Protein AF-A0A938U879-F1 (afdb_monomer_lite)

Radius of gyration: 23.47 Å; chains: 1; bounding box: 43×60×51 Å

pLDDT: mean 79.18, std 19.22, range [40.5, 98.25]

Foldseek 3Di:
DDDDDDDPDPPPDPPPPPPDDPVRVVVVLCVVLVVLVVQLVVLVVVLVVQCPPQDDDDPDRDPVVVQPGPVDDVVSVVSVVSSVVSVVVSVCSVVVND

Secondary structure (DSSP, 8-state):
---------TTSPP-------HHHHHHHHHHHHHHHHHHHHHHHHHHHHHHTTTS-STT---GGGGG--TTHHHHHHHHHHHHHHHHHHHHHHHTT--

Structure (mmCIF, N/CA/C/O backbone):
data_AF-A0A938U879-F1
#
_entry.id   AF-A0A938U879-F1
#
loop_
_atom_site.group_PDB
_atom_site.id
_atom_site.type_symbol
_atom_site.label_atom_id
_atom_site.label_alt_id
_atom_site.label_comp_id
_atom_site.label_asym_id
_atom_site.label_entity_id
_atom_site.label_seq_id
_atom_site.pdbx_PDB_ins_code
_atom_site.Cartn_x
_atom_site.Cartn_y
_atom_site.Cartn_z
_atom_site.occupancy
_atom_site.B_iso_or_equiv
_atom_site.auth_seq_id
_atom_site.auth_comp_id
_atom_site.auth_asym_id
_atom_site.auth_atom_id
_atom_site.pdbx_PDB_model_num
ATOM 1 N N . MET A 1 1 ? -24.737 41.371 1.617 1.00 40.91 1 MET A N 1
ATOM 2 C CA . MET A 1 1 ? -24.610 39.938 1.959 1.00 40.91 1 MET A CA 1
ATOM 3 C C . MET A 1 1 ? -23.626 39.864 3.110 1.00 40.91 1 MET A C 1
ATOM 5 O O . MET A 1 1 ? -22.477 40.216 2.906 1.00 40.91 1 MET A O 1
ATOM 9 N N . SER A 1 2 ? -24.096 39.597 4.330 1.00 40.50 2 SER A N 1
ATOM 10 C CA . SER A 1 2 ? -23.272 39.691 5.542 1.00 40.50 2 SER A CA 1
ATOM 11 C C . SER A 1 2 ? -23.057 38.284 6.089 1.00 40.50 2 SER A C 1
ATOM 13 O O . SER A 1 2 ? -23.963 37.717 6.698 1.00 40.50 2 SER A O 1
ATOM 15 N N . GLU A 1 3 ? -21.889 37.702 5.832 1.00 50.97 3 GLU A N 1
ATOM 16 C CA . GLU A 1 3 ? -21.489 36.441 6.455 1.00 50.97 3 GLU A CA 1
ATOM 17 C C . GLU A 1 3 ? -21.204 36.693 7.939 1.00 50.97 3 GLU A C 1
ATOM 19 O O . GLU A 1 3 ? -20.303 37.444 8.313 1.00 50.97 3 GLU A O 1
ATOM 24 N N . LYS A 1 4 ? -22.030 36.102 8.807 1.00 51.66 4 LYS A N 1
ATOM 25 C CA . LYS A 1 4 ? -21.820 36.107 10.257 1.00 51.66 4 LYS A CA 1
ATOM 26 C C . LYS A 1 4 ? -20.719 35.104 10.589 1.00 51.66 4 LYS A C 1
ATOM 28 O O . LYS A 1 4 ? -20.985 33.912 10.729 1.00 51.66 4 LYS A O 1
ATOM 33 N N . LEU A 1 5 ? -19.498 35.600 10.747 1.00 59.16 5 LEU A N 1
ATOM 34 C CA . LEU A 1 5 ? -18.409 34.847 11.360 1.00 59.16 5 LEU A CA 1
ATOM 35 C C . LEU A 1 5 ? -18.779 34.555 12.822 1.00 59.16 5 LEU A C 1
ATOM 37 O O . LEU A 1 5 ? -19.010 35.474 13.610 1.00 59.16 5 LEU A O 1
ATOM 41 N N . ARG A 1 6 ? -18.894 33.271 13.179 1.00 56.12 6 ARG A N 1
ATOM 42 C CA . ARG A 1 6 ? -19.113 32.846 14.567 1.00 56.12 6 ARG A CA 1
ATOM 43 C C . ARG A 1 6 ? -17.770 32.818 15.290 1.00 56.12 6 ARG A C 1
ATOM 45 O O . ARG A 1 6 ? -16.909 32.006 14.969 1.00 56.12 6 ARG A O 1
ATOM 52 N N . LEU A 1 7 ? -17.619 33.702 16.272 1.00 57.38 7 LEU A N 1
ATOM 53 C CA . LEU A 1 7 ? -16.572 33.619 17.286 1.00 57.38 7 LEU A CA 1
ATOM 54 C C . LEU A 1 7 ? -16.784 32.338 18.102 1.00 57.38 7 LEU A C 1
ATOM 56 O O . LEU A 1 7 ? -17.767 32.223 18.833 1.00 57.38 7 LEU A O 1
ATOM 60 N N . VAL A 1 8 ? -15.877 31.373 17.956 1.00 56.88 8 VAL A N 1
ATOM 61 C CA . VAL A 1 8 ? -15.803 30.209 18.843 1.00 56.88 8 VAL A CA 1
ATOM 62 C C . VAL A 1 8 ? -15.080 30.661 20.108 1.00 56.88 8 VAL A C 1
ATOM 64 O O . VAL A 1 8 ? -13.852 30.681 20.180 1.00 56.88 8 VAL A O 1
ATOM 67 N N . THR A 1 9 ? -15.858 31.117 21.085 1.00 53.84 9 THR A N 1
ATOM 68 C CA . THR A 1 9 ? -15.377 31.403 22.437 1.00 53.84 9 THR A CA 1
ATOM 69 C C . THR A 1 9 ? -15.047 30.081 23.128 1.00 53.84 9 THR A C 1
ATOM 71 O O . THR A 1 9 ? -15.811 29.126 23.044 1.00 53.84 9 THR A O 1
ATOM 74 N N . ARG A 1 10 ? -13.921 30.039 23.844 1.00 54.16 10 ARG A N 1
ATOM 75 C CA . ARG A 1 10 ? -13.361 28.868 24.550 1.00 54.16 10 ARG A CA 1
ATOM 76 C C . ARG A 1 10 ? -14.291 28.230 25.606 1.00 54.16 10 ARG A C 1
ATOM 78 O O . ARG A 1 10 ? -13.955 27.175 26.128 1.00 54.16 10 ARG A O 1
ATOM 85 N N . ASP A 1 11 ? -15.440 28.847 25.877 1.00 48.16 11 ASP A N 1
ATOM 86 C CA . ASP A 1 11 ? -16.432 28.430 26.875 1.00 4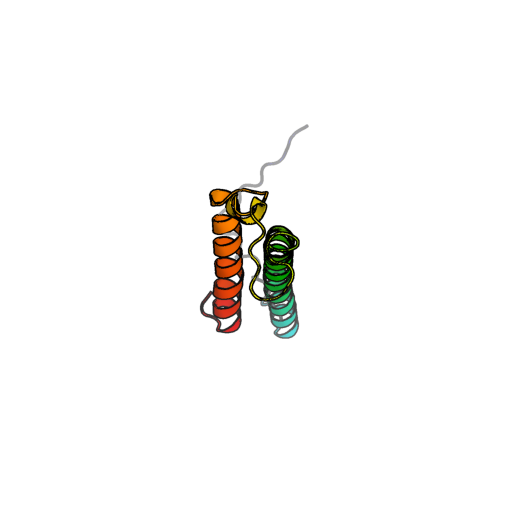8.16 11 ASP A CA 1
ATOM 87 C C . ASP A 1 11 ? -17.594 27.608 26.296 1.00 48.16 11 ASP A C 1
ATOM 89 O O . ASP A 1 11 ? -18.495 27.216 27.038 1.00 48.16 11 ASP A O 1
ATOM 93 N N . THR A 1 12 ? -17.613 27.318 24.987 1.00 55.00 12 THR A N 1
ATOM 94 C CA . THR A 1 12 ? -18.502 26.260 24.491 1.00 55.00 12 THR A CA 1
ATOM 95 C C . THR A 1 12 ? -18.042 24.930 25.086 1.00 55.00 12 THR A C 1
ATOM 97 O O . THR A 1 12 ? -16.880 24.567 24.866 1.00 55.00 12 THR A O 1
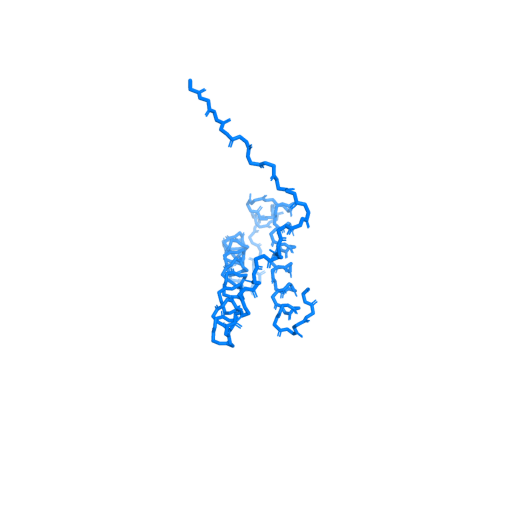ATOM 100 N N . PRO A 1 13 ? -18.905 24.203 25.830 1.00 53.09 13 PRO A N 1
ATOM 101 C CA . PRO A 1 13 ? -18.566 22.863 26.284 1.00 53.09 13 PRO A CA 1
ATOM 102 C C . PRO A 1 13 ? -18.138 22.058 25.055 1.00 53.09 13 PRO A C 1
ATOM 104 O O . PRO A 1 13 ? -18.763 22.225 24.000 1.00 53.09 13 PRO A O 1
ATOM 107 N N . PRO A 1 14 ? -17.050 21.270 25.142 1.00 54.81 14 PRO A N 1
ATOM 108 C CA . PRO A 1 14 ? -16.609 20.475 24.009 1.00 54.81 14 PRO A CA 1
ATOM 109 C C . PRO A 1 14 ? -17.822 19.677 23.546 1.00 54.81 14 PRO A C 1
ATOM 111 O O . PRO A 1 14 ? -18.434 19.001 24.375 1.00 54.81 14 PRO A O 1
ATOM 114 N N . GLU A 1 15 ? -18.210 19.836 22.272 1.00 57.75 15 GLU A N 1
ATOM 115 C CA . GLU A 1 15 ? -19.210 18.968 21.652 1.00 57.75 15 GLU A CA 1
ATOM 116 C C . GLU A 1 15 ? -18.869 17.558 22.103 1.00 57.75 15 GLU A C 1
ATOM 118 O O . GLU A 1 15 ? -17.723 17.134 21.921 1.00 57.75 15 GLU A O 1
ATOM 123 N N . GLU A 1 16 ? -19.806 16.912 22.807 1.00 50.81 16 GLU A N 1
ATOM 124 C CA . GLU A 1 16 ? -19.613 15.572 23.341 1.00 50.81 16 GLU A CA 1
ATOM 125 C C . GLU A 1 16 ? -19.043 14.743 22.203 1.00 50.81 16 GLU A C 1
ATOM 127 O O . GLU A 1 16 ? -19.714 14.511 21.195 1.00 50.81 16 GLU A O 1
ATOM 132 N N . SER A 1 17 ? -17.759 14.401 22.307 1.00 55.56 17 SER A N 1
ATOM 133 C CA . SER A 1 17 ? -17.088 13.614 21.296 1.00 55.56 17 SER A CA 1
ATOM 134 C C . SER A 1 17 ? -17.822 12.291 21.299 1.00 55.56 17 SER A C 1
ATOM 136 O O . SER A 1 17 ? -17.654 11.495 22.221 1.00 55.56 17 SER A O 1
ATOM 138 N N . ALA A 1 18 ? -18.737 12.122 20.340 1.00 64.31 18 ALA A N 1
ATOM 139 C CA . ALA A 1 18 ? -19.644 10.993 20.304 1.00 64.31 18 ALA A CA 1
ATOM 140 C C . ALA A 1 18 ? -18.785 9.736 20.392 1.00 64.31 18 ALA A C 1
ATOM 142 O O . ALA A 1 18 ? -18.022 9.418 19.474 1.00 64.31 18 ALA A O 1
ATOM 143 N N . VAL A 1 19 ? -18.820 9.088 21.557 1.00 74.19 19 VAL A N 1
ATOM 144 C CA . VAL A 1 19 ? -17.976 7.936 21.830 1.00 74.19 19 VAL A CA 1
ATOM 145 C C . VAL A 1 19 ? -18.495 6.850 20.910 1.00 74.19 19 VAL A C 1
ATOM 147 O O . VAL A 1 19 ? -19.532 6.252 21.181 1.00 74.19 19 VAL A O 1
ATOM 150 N N . LEU A 1 20 ? -17.790 6.645 19.793 1.00 78.06 20 LEU A N 1
ATOM 151 C CA . LEU A 1 20 ? -18.174 5.660 18.791 1.00 78.06 20 LEU A CA 1
ATOM 152 C C . LEU A 1 20 ? -18.424 4.324 19.485 1.00 78.06 20 LEU A C 1
ATOM 154 O O . LEU A 1 20 ? -17.602 3.861 20.295 1.00 78.06 20 LEU A O 1
ATOM 158 N N . SER A 1 21 ? -19.544 3.703 19.138 1.00 87.69 21 SER A N 1
ATOM 159 C CA . SER A 1 21 ? -19.844 2.353 19.586 1.00 87.69 21 SER A CA 1
ATOM 160 C C . SER A 1 21 ? -18.744 1.392 19.124 1.00 87.69 21 SER A C 1
ATOM 162 O O . SER A 1 21 ? -18.023 1.637 18.149 1.00 87.69 21 SER A O 1
ATOM 164 N N . SER A 1 22 ? -18.598 0.266 19.820 1.00 88.94 22 SER A N 1
ATOM 165 C CA . SER A 1 22 ? -17.618 -0.763 19.448 1.00 88.94 22 SER A CA 1
ATOM 166 C C . SER A 1 22 ? -17.814 -1.256 18.010 1.00 88.94 22 SER A C 1
ATOM 168 O O . SER A 1 22 ? -16.839 -1.528 17.313 1.00 88.94 22 SER A O 1
ATOM 170 N N . GLU A 1 23 ? -19.062 -1.312 17.539 1.00 92.12 23 GLU A N 1
ATOM 171 C CA . GLU A 1 23 ? -19.396 -1.704 16.171 1.00 92.12 23 GLU A CA 1
ATOM 172 C C . GLU A 1 23 ? -18.955 -0.655 15.142 1.00 92.12 23 GLU A C 1
ATOM 174 O O . GLU A 1 23 ? -18.376 -0.996 14.109 1.00 92.12 23 GLU A O 1
ATOM 179 N N . GLU A 1 24 ? -19.139 0.632 15.435 1.00 92.12 24 GLU A N 1
ATOM 180 C CA . GLU A 1 24 ? -18.676 1.714 14.563 1.00 92.12 24 GLU A CA 1
ATOM 181 C C . GLU A 1 24 ? -17.154 1.789 14.491 1.00 92.12 24 GLU A C 1
ATOM 183 O O . GLU A 1 24 ? -16.604 1.962 13.401 1.00 92.12 24 GLU A O 1
ATOM 188 N N . LYS A 1 25 ? -16.471 1.595 15.625 1.00 90.50 25 LYS A N 1
ATOM 189 C CA . LYS A 1 25 ? -15.004 1.510 15.682 1.00 90.50 25 LYS A CA 1
ATOM 190 C C . LYS A 1 25 ? -14.488 0.357 14.832 1.00 90.50 25 LYS A C 1
ATOM 192 O O . LYS A 1 25 ? -13.582 0.540 14.025 1.00 90.50 25 LYS A O 1
ATOM 197 N N . LEU A 1 26 ? -15.103 -0.816 14.959 1.00 93.50 26 LEU A N 1
ATOM 198 C CA . LEU A 1 26 ? -14.742 -2.004 14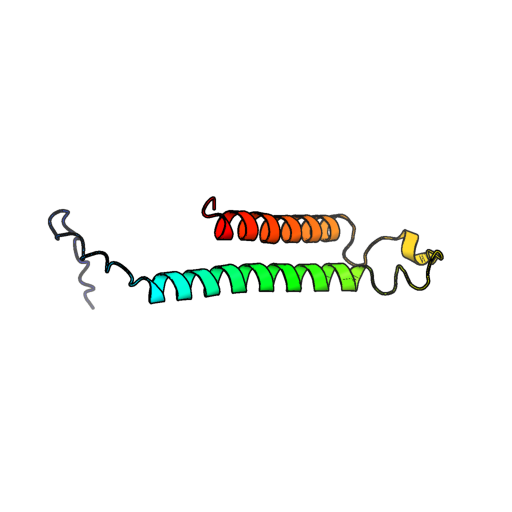.192 1.00 93.50 26 LEU A CA 1
ATOM 199 C C . LEU A 1 26 ? -15.036 -1.835 12.693 1.00 93.50 26 LEU A C 1
ATOM 201 O O . LEU A 1 26 ? -14.233 -2.244 11.853 1.00 93.50 26 LEU A O 1
ATOM 205 N N . ARG A 1 27 ? -16.147 -1.181 12.336 1.00 95.12 27 ARG A N 1
ATOM 206 C CA . ARG A 1 27 ? -16.464 -0.824 10.947 1.00 95.12 27 ARG A CA 1
ATOM 207 C C . ARG A 1 27 ? -15.420 0.127 10.365 1.00 95.12 27 ARG A C 1
ATOM 209 O O . ARG A 1 27 ? -14.966 -0.099 9.247 1.00 95.12 27 ARG A O 1
ATOM 216 N N . LEU A 1 28 ? -15.045 1.174 11.100 1.00 92.25 28 LEU A N 1
ATOM 217 C CA . LEU A 1 28 ? -14.022 2.128 10.670 1.00 92.25 28 LEU A CA 1
ATOM 218 C C . LEU A 1 28 ? -12.664 1.439 10.509 1.00 92.25 28 LEU A C 1
ATOM 220 O O . LEU A 1 28 ? -12.027 1.588 9.472 1.00 92.25 28 LEU A O 1
ATOM 224 N N . PHE A 1 29 ? -12.275 0.621 11.485 1.00 94.00 29 PHE A N 1
ATOM 225 C CA . PHE A 1 29 ? -11.050 -0.167 11.440 1.00 94.00 29 PHE A CA 1
ATOM 226 C C . PHE A 1 29 ? -10.983 -1.049 10.187 1.00 94.00 29 PHE A C 1
ATOM 228 O O . PHE A 1 29 ? -10.011 -0.990 9.441 1.00 94.00 29 PHE A O 1
ATOM 235 N N . ARG A 1 30 ? -12.046 -1.812 9.896 1.00 95.81 30 ARG A N 1
ATOM 236 C CA . ARG A 1 30 ? -12.119 -2.651 8.688 1.00 95.81 30 ARG A CA 1
ATOM 237 C C . ARG A 1 30 ? -12.042 -1.836 7.402 1.00 95.81 30 ARG A C 1
ATOM 239 O O . ARG A 1 30 ? -11.408 -2.284 6.456 1.00 95.81 30 ARG A O 1
ATOM 246 N N . LYS A 1 31 ? -12.670 -0.656 7.362 1.00 96.69 31 LYS A N 1
ATOM 247 C CA . LYS A 1 31 ? -12.594 0.238 6.199 1.00 96.69 31 LYS A CA 1
ATOM 248 C C . LYS A 1 31 ? -11.166 0.720 5.951 1.00 96.69 31 LYS A C 1
ATOM 250 O O . LYS A 1 31 ? -10.709 0.629 4.822 1.00 96.69 31 LYS A O 1
ATOM 255 N N . VAL A 1 32 ? -10.473 1.181 6.993 1.00 95.75 32 VAL A N 1
ATOM 256 C CA . VAL A 1 32 ? -9.094 1.686 6.880 1.00 95.75 32 VAL A CA 1
ATOM 257 C C . VAL A 1 32 ? -8.126 0.561 6.514 1.00 95.75 32 VAL A C 1
ATOM 259 O O . VAL A 1 32 ? -7.356 0.697 5.571 1.00 95.75 32 VAL A O 1
ATOM 262 N N . ALA A 1 33 ? -8.194 -0.583 7.199 1.00 95.88 33 ALA A N 1
ATOM 263 C CA . ALA A 1 33 ? -7.363 -1.735 6.849 1.00 95.88 33 ALA A CA 1
ATOM 264 C C . ALA A 1 33 ? -7.650 -2.228 5.420 1.00 95.88 33 ALA A C 1
ATOM 266 O O . ALA A 1 33 ? -6.728 -2.556 4.679 1.00 95.88 33 ALA A O 1
ATOM 267 N N . GLY A 1 34 ? -8.926 -2.245 5.021 1.00 97.31 34 GLY A N 1
ATOM 268 C CA . GLY A 1 34 ? -9.348 -2.617 3.675 1.00 97.31 34 GLY A CA 1
ATOM 269 C C . GLY A 1 34 ? -8.799 -1.685 2.598 1.00 97.31 34 GLY A C 1
ATOM 270 O O . GLY A 1 34 ? -8.279 -2.179 1.603 1.00 97.31 34 GLY A O 1
ATOM 271 N N . SER A 1 35 ? -8.854 -0.363 2.801 1.00 97.25 35 SER A N 1
ATOM 272 C CA . SER A 1 35 ? -8.317 0.593 1.825 1.00 97.25 35 SER A CA 1
ATOM 273 C C . SER A 1 35 ? -6.801 0.469 1.684 1.00 97.25 35 SER A C 1
ATOM 275 O O . SER A 1 35 ? -6.302 0.402 0.570 1.00 97.25 35 SER A O 1
ATOM 277 N N . LEU A 1 36 ? -6.069 0.339 2.796 1.00 97.00 36 LEU A N 1
ATOM 278 C CA . LEU A 1 36 ? -4.612 0.177 2.759 1.00 97.00 36 LEU A CA 1
ATOM 279 C C . LEU A 1 36 ? -4.184 -1.104 2.029 1.00 97.00 36 LEU A C 1
ATOM 281 O O . LEU A 1 36 ? -3.222 -1.098 1.263 1.00 97.00 36 LEU A O 1
ATOM 285 N N . LEU A 1 37 ? -4.902 -2.209 2.254 1.00 97.81 37 LEU A N 1
ATOM 286 C CA . LEU A 1 37 ? -4.647 -3.464 1.548 1.00 97.81 37 LEU A CA 1
ATOM 287 C C . LEU A 1 37 ? -4.998 -3.366 0.064 1.00 97.81 37 LEU A C 1
ATOM 289 O O . LEU A 1 37 ? -4.291 -3.945 -0.756 1.00 97.81 37 LEU A O 1
ATOM 293 N N . GLN A 1 38 ? -6.057 -2.638 -0.285 1.00 98.19 38 GLN A N 1
ATOM 294 C CA . GLN A 1 38 ? -6.419 -2.394 -1.675 1.00 98.19 38 GLN A CA 1
ATOM 295 C C . GLN A 1 38 ? -5.338 -1.575 -2.399 1.00 98.19 38 GLN A C 1
ATOM 297 O O . GLN A 1 38 ? -4.941 -1.946 -3.502 1.00 98.19 38 GLN A O 1
ATOM 302 N N . ASP A 1 39 ? -4.803 -0.532 -1.763 1.00 97.88 39 ASP A N 1
ATOM 303 C CA . ASP A 1 39 ? -3.708 0.279 -2.312 1.00 97.88 39 ASP A CA 1
ATOM 304 C C . ASP A 1 39 ? -2.421 -0.549 -2.479 1.00 97.88 39 ASP A C 1
ATOM 306 O O . ASP A 1 39 ? -1.743 -0.476 -3.510 1.00 97.88 39 ASP A O 1
ATOM 310 N N . ALA A 1 40 ? -2.115 -1.416 -1.504 1.00 97.94 40 ALA A N 1
ATOM 311 C CA . ALA A 1 40 ? -1.013 -2.371 -1.602 1.00 97.94 40 ALA A CA 1
ATOM 312 C C . ALA A 1 40 ? -1.205 -3.351 -2.772 1.00 97.94 40 ALA A C 1
ATOM 314 O O . ALA A 1 40 ? -0.276 -3.588 -3.542 1.00 97.94 40 ALA A O 1
ATOM 315 N N . GLN A 1 41 ? -2.408 -3.909 -2.936 1.00 97.94 41 GLN A N 1
ATOM 316 C CA . GLN A 1 41 ? -2.728 -4.815 -4.042 1.00 97.94 41 GLN A CA 1
ATOM 317 C C . GLN A 1 41 ? -2.616 -4.124 -5.403 1.00 97.94 41 GLN A C 1
ATOM 319 O O . GLN A 1 41 ? -2.064 -4.717 -6.328 1.00 97.94 41 GLN A O 1
ATOM 324 N N . GLY A 1 42 ? -3.092 -2.881 -5.519 1.00 98.00 42 GLY A N 1
ATOM 325 C CA . GLY A 1 42 ? -2.951 -2.074 -6.732 1.00 98.00 42 GLY A CA 1
ATOM 326 C C . GLY A 1 42 ? -1.485 -1.833 -7.082 1.00 98.00 42 GLY A C 1
ATOM 327 O O . GLY A 1 42 ? -1.048 -2.156 -8.181 1.00 98.00 42 GLY A O 1
ATOM 328 N N . THR A 1 43 ? -0.694 -1.390 -6.102 1.00 97.06 43 THR A N 1
ATOM 329 C CA . THR A 1 43 ? 0.743 -1.138 -6.294 1.00 97.06 43 THR A CA 1
ATOM 330 C C . THR A 1 43 ? 1.494 -2.417 -6.678 1.00 97.06 43 THR A C 1
ATOM 332 O O . THR A 1 43 ? 2.363 -2.401 -7.548 1.00 97.06 43 THR A O 1
ATOM 335 N N . TRP A 1 44 ? 1.150 -3.553 -6.062 1.00 96.81 44 TRP A N 1
ATOM 336 C CA . TRP A 1 44 ? 1.707 -4.849 -6.445 1.00 96.81 44 TRP A CA 1
ATOM 337 C C . TRP A 1 44 ? 1.337 -5.242 -7.878 1.00 96.81 44 TRP A C 1
ATOM 339 O O . TRP A 1 44 ? 2.192 -5.745 -8.605 1.00 96.81 44 TRP A O 1
ATOM 349 N N . ALA A 1 45 ? 0.093 -5.006 -8.298 1.00 95.50 45 ALA A N 1
ATOM 350 C CA . ALA A 1 45 ? -0.333 -5.278 -9.665 1.00 95.50 45 ALA A CA 1
ATOM 351 C C . ALA A 1 45 ? 0.479 -4.453 -10.673 1.00 95.50 45 ALA A C 1
ATOM 353 O O . ALA A 1 45 ? 0.954 -5.019 -11.655 1.00 95.50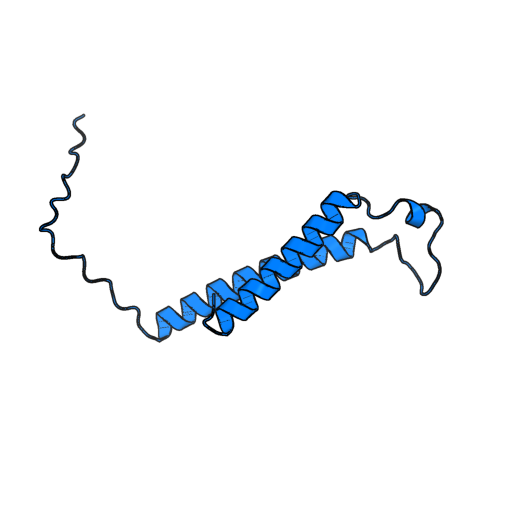 45 ALA A O 1
ATOM 354 N N . ASP A 1 46 ? 0.714 -3.170 -10.395 1.00 94.00 46 ASP A N 1
ATOM 355 C CA . ASP A 1 46 ? 1.533 -2.305 -11.250 1.00 94.00 46 ASP A CA 1
ATOM 356 C C . ASP A 1 46 ? 2.972 -2.823 -11.357 1.00 94.00 46 ASP A C 1
ATOM 358 O O . ASP A 1 46 ? 3.487 -2.996 -12.459 1.00 94.00 46 ASP A O 1
ATOM 362 N N . ILE A 1 47 ? 3.604 -3.160 -10.226 1.00 92.81 47 ILE A N 1
ATOM 363 C CA . ILE A 1 47 ? 4.943 -3.776 -10.196 1.00 92.81 47 ILE A CA 1
ATOM 364 C C . ILE A 1 47 ? 4.964 -5.058 -11.029 1.00 92.81 47 ILE A C 1
ATOM 366 O O . ILE A 1 47 ? 5.884 -5.281 -11.816 1.00 92.81 47 ILE A O 1
ATOM 370 N N . TRP A 1 48 ? 3.954 -5.911 -10.864 1.00 90.38 48 TRP A N 1
ATOM 371 C CA . TRP A 1 48 ? 3.865 -7.167 -11.591 1.00 90.38 48 TRP A CA 1
ATOM 372 C C . TRP A 1 48 ? 3.761 -6.938 -13.102 1.00 90.38 48 TRP A C 1
ATOM 374 O O . TRP A 1 48 ? 4.453 -7.611 -13.862 1.00 90.38 48 TRP A O 1
ATOM 384 N N . GLN A 1 49 ? 2.971 -5.960 -13.554 1.00 88.88 49 GLN A N 1
ATOM 385 C CA . GLN A 1 49 ? 2.863 -5.620 -14.978 1.00 88.88 49 GLN A CA 1
ATOM 386 C C . GLN A 1 49 ? 4.186 -5.128 -15.580 1.00 88.88 49 GLN A C 1
ATOM 388 O O . GLN A 1 49 ? 4.485 -5.461 -16.726 1.00 88.88 49 GLN A O 1
ATOM 393 N N . GLU A 1 50 ? 5.004 -4.397 -14.819 1.00 86.69 50 GLU A N 1
ATOM 394 C CA . GLU A 1 50 ? 6.340 -3.970 -15.266 1.00 86.69 50 GLU A CA 1
ATOM 395 C C . GLU A 1 50 ? 7.309 -5.151 -15.454 1.00 86.69 50 GLU A C 1
ATOM 397 O O . GLU A 1 50 ? 8.212 -5.106 -16.293 1.00 86.69 50 GLU A O 1
ATOM 402 N N . LEU A 1 51 ? 7.114 -6.230 -14.691 1.00 81.75 51 LEU A N 1
ATOM 403 C CA . LEU A 1 51 ? 7.903 -7.460 -14.794 1.00 81.75 51 LEU A CA 1
ATOM 404 C C . LEU A 1 51 ? 7.382 -8.392 -15.902 1.00 81.75 51 LEU A C 1
ATOM 406 O O . LEU A 1 51 ? 8.160 -9.109 -16.540 1.00 81.75 51 LEU A O 1
ATOM 410 N N . MET A 1 52 ? 6.074 -8.377 -16.164 1.00 74.56 52 MET A N 1
ATOM 411 C CA . MET A 1 52 ? 5.436 -9.206 -17.185 1.00 74.56 52 MET A CA 1
ATOM 412 C C . MET A 1 52 ? 5.915 -8.831 -18.598 1.00 74.56 52 MET A C 1
ATOM 414 O O . MET A 1 52 ? 5.774 -7.703 -19.066 1.00 74.56 52 MET A O 1
ATOM 418 N N . GLY A 1 53 ? 6.476 -9.817 -19.306 1.00 62.16 53 GLY A N 1
ATOM 419 C CA . GLY A 1 53 ? 7.058 -9.658 -20.648 1.00 62.16 53 GLY A CA 1
ATOM 420 C C . GLY A 1 53 ? 8.583 -9.509 -20.656 1.00 62.16 53 GLY A C 1
ATOM 421 O O . GLY A 1 53 ? 9.217 -9.867 -21.642 1.00 62.16 53 GLY A O 1
ATOM 422 N N . THR A 1 54 ? 9.173 -9.091 -19.537 1.00 58.22 54 THR A N 1
ATOM 423 C CA . THR A 1 54 ? 10.628 -8.981 -19.330 1.00 58.22 54 THR A CA 1
ATOM 424 C C . THR A 1 54 ? 11.209 -10.299 -18.795 1.00 58.22 54 THR A C 1
ATOM 426 O O . THR A 1 54 ? 12.308 -10.718 -19.150 1.00 58.22 54 THR A O 1
ATOM 429 N N . VAL A 1 55 ? 10.417 -11.011 -17.989 1.00 53.94 55 VAL A N 1
ATOM 430 C CA . VAL A 1 55 ? 10.694 -12.352 -17.456 1.00 53.94 55 VAL A CA 1
ATOM 431 C C . VAL A 1 55 ? 9.630 -13.322 -17.963 1.00 53.94 55 VAL A C 1
ATOM 433 O O . VAL A 1 55 ? 8.645 -13.591 -17.282 1.00 53.94 55 VAL A O 1
ATOM 436 N N . THR A 1 56 ? 9.781 -13.851 -19.177 1.00 47.56 56 THR A N 1
ATOM 437 C CA . THR A 1 56 ? 8.955 -14.989 -19.613 1.00 47.56 56 THR A CA 1
ATOM 438 C C . THR A 1 56 ? 9.821 -16.226 -19.834 1.00 47.56 56 THR A C 1
ATOM 440 O O . THR A 1 56 ? 10.794 -16.212 -20.577 1.00 47.56 56 THR A O 1
ATOM 443 N N . ASN A 1 57 ? 9.440 -17.292 -19.123 1.00 43.94 57 ASN A N 1
ATOM 444 C CA . ASN A 1 57 ? 10.020 -18.635 -19.075 1.00 43.94 57 ASN A CA 1
ATOM 445 C C . ASN A 1 57 ? 11.430 -18.774 -18.480 1.00 43.94 57 ASN A C 1
ATOM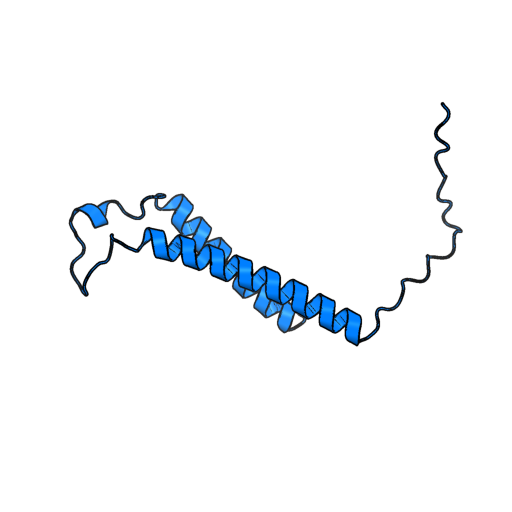 447 O O . ASN A 1 57 ? 12.424 -19.037 -19.152 1.00 43.94 57 ASN A O 1
ATOM 451 N N . GLY A 1 58 ? 11.461 -18.737 -17.145 1.00 46.84 58 GLY A N 1
ATOM 452 C CA . GLY A 1 58 ? 12.112 -19.798 -16.374 1.00 46.84 58 GLY A CA 1
ATOM 453 C C . GLY A 1 58 ? 13.631 -19.902 -16.426 1.00 46.84 58 GLY A C 1
ATOM 454 O O . GLY A 1 58 ? 14.103 -20.945 -16.004 1.00 46.84 58 GLY A O 1
ATOM 455 N N . VAL A 1 59 ? 14.347 -18.879 -16.923 1.00 51.09 59 VAL A N 1
ATOM 456 C CA . VAL A 1 59 ? 15.808 -18.596 -16.821 1.00 51.09 59 VAL A CA 1
ATOM 457 C C . VAL A 1 59 ? 16.267 -17.705 -17.995 1.00 51.09 59 VAL A C 1
ATOM 459 O O . VAL A 1 59 ? 17.350 -17.127 -17.941 1.00 51.09 59 VAL A O 1
ATOM 462 N N . VAL A 1 60 ? 15.450 -17.514 -19.039 1.00 46.00 60 VAL A N 1
ATOM 463 C CA . VAL A 1 60 ? 15.840 -16.691 -20.197 1.00 46.00 60 VAL A CA 1
ATOM 464 C C . VAL A 1 60 ? 15.480 -15.220 -19.974 1.00 46.00 60 VAL A C 1
ATOM 466 O O . VAL A 1 60 ? 14.346 -14.796 -20.179 1.00 46.00 60 VAL A O 1
ATOM 469 N N . ILE A 1 61 ? 16.471 -14.430 -19.564 1.00 55.25 61 ILE A N 1
ATOM 470 C CA . ILE A 1 61 ? 16.424 -12.969 -19.671 1.00 55.25 61 ILE A CA 1
ATOM 471 C C . ILE A 1 61 ? 16.574 -12.651 -21.163 1.00 55.25 61 ILE A C 1
ATOM 473 O O . ILE A 1 61 ? 17.646 -12.852 -21.736 1.00 55.25 61 ILE A O 1
ATOM 477 N N . LEU A 1 62 ? 15.489 -12.219 -21.814 1.00 57.34 62 LEU A N 1
ATOM 478 C CA . LEU A 1 62 ? 15.551 -11.719 -23.191 1.00 57.34 62 LEU A CA 1
ATOM 479 C C . LEU A 1 62 ? 16.570 -10.562 -23.255 1.00 57.34 62 LEU A C 1
ATOM 481 O O . LEU A 1 62 ? 16.685 -9.820 -22.284 1.00 57.34 62 LEU A O 1
ATOM 485 N N . PRO A 1 63 ? 17.306 -10.350 -24.360 1.00 57.12 63 PRO A N 1
ATOM 486 C CA . PRO A 1 63 ? 18.245 -9.228 -24.470 1.00 57.12 63 PRO A CA 1
ATOM 487 C C . PRO A 1 63 ? 17.599 -7.876 -24.129 1.00 57.12 63 PRO A C 1
ATOM 489 O O . PRO A 1 63 ? 18.231 -7.035 -23.495 1.00 57.12 63 PRO A O 1
ATOM 492 N N . ASP A 1 64 ? 16.313 -7.710 -24.443 1.00 54.91 64 ASP A N 1
ATOM 493 C CA . ASP A 1 64 ? 15.525 -6.510 -24.139 1.00 54.91 64 ASP A CA 1
ATOM 494 C C . ASP A 1 64 ? 15.238 -6.331 -22.639 1.00 54.91 64 ASP A C 1
ATOM 496 O O . ASP A 1 64 ? 15.025 -5.216 -22.174 1.00 54.91 64 ASP A O 1
ATOM 500 N N . ALA A 1 65 ? 15.314 -7.402 -21.847 1.00 57.50 65 ALA A N 1
ATOM 501 C CA . ALA A 1 65 ? 15.201 -7.342 -20.394 1.00 57.50 65 ALA A CA 1
ATOM 502 C C . ALA A 1 65 ? 16.444 -6.761 -19.701 1.00 57.50 65 ALA A C 1
ATOM 504 O O . ALA A 1 65 ? 16.390 -6.427 -18.517 1.00 57.50 65 ALA A O 1
ATOM 505 N N . SER A 1 66 ? 17.542 -6.562 -20.438 1.00 58.22 66 SER A N 1
ATOM 506 C CA . SER A 1 66 ? 18.698 -5.800 -19.950 1.00 58.22 66 SER A CA 1
ATOM 507 C C . SER A 1 66 ? 18.406 -4.302 -19.769 1.00 58.22 66 SER A C 1
ATOM 509 O O . SER A 1 66 ? 19.145 -3.624 -19.058 1.00 58.22 66 SER A O 1
ATOM 511 N N . GLN A 1 67 ? 17.318 -3.793 -20.365 1.00 67.88 67 GLN A N 1
ATOM 512 C CA . GLN A 1 67 ? 16.907 -2.384 -20.293 1.00 67.88 67 GLN A CA 1
ATOM 513 C C . GLN A 1 67 ? 16.185 -2.03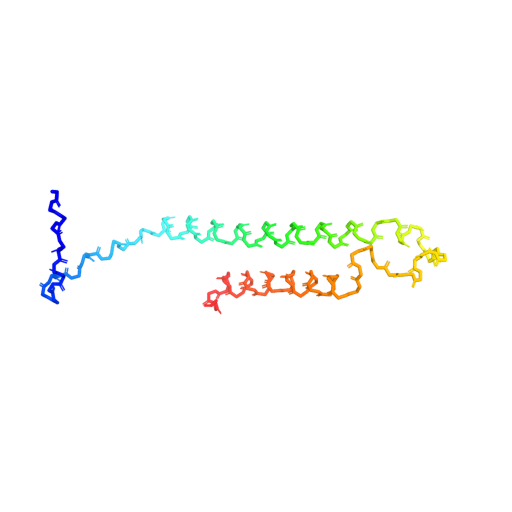5 -18.975 1.00 67.88 67 GLN A C 1
ATOM 515 O O . GLN A 1 67 ? 16.010 -0.858 -18.666 1.00 67.88 67 GLN A O 1
ATOM 520 N N . GLY A 1 68 ? 15.812 -3.036 -18.165 1.00 74.00 68 GLY A N 1
ATOM 521 C CA . GLY A 1 68 ? 15.063 -2.836 -16.923 1.00 74.00 68 GLY A CA 1
ATOM 522 C C . GLY A 1 68 ? 13.544 -2.691 -17.133 1.00 74.00 68 GLY A C 1
ATOM 523 O O . GLY A 1 68 ? 13.035 -2.996 -18.211 1.00 74.00 68 GLY A O 1
ATOM 524 N N . PRO A 1 69 ? 12.794 -2.293 -16.090 1.00 83.12 69 PRO A N 1
ATOM 525 C CA . PRO A 1 69 ? 11.342 -2.101 -16.167 1.00 83.12 69 PRO A CA 1
ATOM 526 C C . PRO A 1 69 ? 10.973 -0.956 -17.123 1.00 83.12 69 PRO A C 1
ATOM 528 O O . PRO A 1 69 ? 11.750 -0.013 -17.288 1.00 83.12 69 PRO A O 1
ATOM 531 N N . LYS A 1 70 ? 9.776 -0.997 -17.727 1.00 83.06 70 LYS A N 1
ATOM 532 C CA . LYS A 1 70 ? 9.353 -0.001 -18.736 1.00 83.06 70 LYS A CA 1
ATOM 533 C C . LYS A 1 70 ? 9.208 1.391 -18.130 1.00 83.06 70 LYS A C 1
ATOM 535 O O . LYS A 1 70 ? 9.517 2.377 -18.792 1.00 83.06 70 LYS A O 1
ATOM 540 N N . CYS A 1 71 ? 8.793 1.464 -16.868 1.00 84.75 71 CYS A N 1
ATOM 541 C CA . CYS A 1 71 ? 8.755 2.703 -16.093 1.00 84.75 71 CYS A CA 1
ATOM 542 C C . CYS A 1 71 ? 10.138 3.200 -15.613 1.00 84.75 71 CYS A C 1
ATOM 544 O O . CYS A 1 71 ? 10.253 4.268 -15.016 1.00 84.75 71 CYS A O 1
ATOM 546 N N . GLY A 1 72 ? 11.211 2.447 -15.870 1.00 88.25 72 GLY A N 1
ATOM 547 C CA . GLY A 1 72 ? 12.555 2.750 -15.390 1.00 88.25 72 GLY A CA 1
ATOM 548 C C . GLY A 1 72 ? 12.774 2.405 -13.912 1.00 88.25 72 GLY A C 1
ATOM 549 O O . GLY A 1 72 ? 11.849 2.253 -13.115 1.00 88.25 72 GLY A O 1
ATOM 550 N N . TRP A 1 73 ? 14.045 2.257 -13.527 1.00 87.50 73 TRP A N 1
ATOM 551 C CA . TRP A 1 73 ? 14.413 1.775 -12.190 1.00 87.50 73 TRP A CA 1
ATOM 552 C C . TRP A 1 73 ? 13.972 2.690 -11.049 1.00 87.50 73 TRP A C 1
ATOM 554 O O . TRP A 1 73 ? 13.594 2.189 -9.994 1.00 87.50 73 TRP A O 1
ATOM 564 N N . ALA A 1 74 ? 14.017 4.010 -11.240 1.00 90.75 74 ALA A N 1
ATOM 565 C CA . ALA A 1 74 ? 13.649 4.960 -10.194 1.00 90.75 74 ALA A CA 1
ATOM 566 C C . ALA A 1 74 ? 12.172 4.808 -9.792 1.00 90.75 74 ALA A C 1
ATOM 568 O O . ALA A 1 74 ? 11.882 4.574 -8.620 1.00 90.75 74 ALA A O 1
ATOM 569 N N . GLU A 1 75 ? 11.259 4.846 -10.768 1.00 91.81 75 GLU A N 1
ATOM 570 C CA . GLU A 1 75 ? 9.821 4.690 -10.523 1.00 91.81 75 GLU A CA 1
ATOM 571 C C . GLU A 1 75 ? 9.487 3.280 -10.014 1.00 91.81 75 GLU A C 1
ATOM 573 O O . GLU A 1 75 ? 8.673 3.104 -9.110 1.00 91.81 75 GLU A O 1
ATOM 578 N N . PHE A 1 76 ? 10.151 2.252 -10.546 1.00 92.62 76 PHE A N 1
ATOM 579 C CA . PHE A 1 76 ? 9.954 0.879 -10.088 1.00 92.62 76 PHE A CA 1
ATOM 580 C C . PHE A 1 76 ? 10.333 0.685 -8.610 1.00 92.62 76 PHE A C 1
ATOM 582 O O . PHE A 1 76 ? 9.601 0.049 -7.847 1.00 92.62 76 PHE A O 1
ATOM 589 N N . LEU A 1 77 ? 11.467 1.248 -8.183 1.00 93.06 77 LEU A N 1
ATOM 590 C CA . LEU A 1 77 ? 11.904 1.198 -6.787 1.00 93.06 77 LEU A CA 1
ATOM 591 C C . LEU A 1 77 ? 10.988 2.016 -5.873 1.00 93.06 77 LEU A C 1
ATOM 593 O O . LEU A 1 77 ? 10.728 1.593 -4.747 1.00 93.06 77 LEU A O 1
ATOM 597 N N . GLU A 1 78 ? 10.464 3.143 -6.352 1.00 96.00 78 GLU A N 1
ATOM 598 C CA . GLU A 1 78 ? 9.457 3.918 -5.629 1.00 96.00 78 GLU A CA 1
ATOM 599 C C . GLU A 1 78 ? 8.172 3.108 -5.420 1.00 96.00 78 GLU A C 1
ATOM 601 O O . GLU A 1 78 ? 7.696 3.009 -4.289 1.00 96.00 78 GLU A O 1
ATOM 606 N N . LYS A 1 79 ? 7.668 2.425 -6.458 1.00 96.00 79 LYS A N 1
ATOM 607 C CA . LYS A 1 79 ? 6.519 1.508 -6.347 1.00 96.00 79 LYS A CA 1
ATOM 608 C C . LYS A 1 79 ? 6.771 0.406 -5.311 1.00 96.00 79 LYS A C 1
ATOM 610 O O . LYS A 1 79 ? 5.913 0.142 -4.469 1.00 96.00 79 LYS A O 1
ATOM 615 N N . LEU A 1 80 ? 7.957 -0.209 -5.306 1.00 95.81 80 LEU A N 1
ATOM 616 C CA . LEU A 1 80 ? 8.336 -1.201 -4.287 1.00 95.81 80 LEU A CA 1
ATOM 617 C C . LEU A 1 80 ? 8.357 -0.609 -2.871 1.00 95.81 80 LEU A C 1
ATOM 619 O O . LEU A 1 80 ? 7.937 -1.262 -1.911 1.00 95.81 80 LEU A O 1
ATOM 623 N N . TRP A 1 81 ? 8.835 0.626 -2.731 1.00 97.56 81 TRP A N 1
ATOM 624 C CA . TRP A 1 81 ? 8.872 1.318 -1.449 1.00 97.56 81 TRP A CA 1
ATOM 625 C C . TRP A 1 81 ? 7.469 1.677 -0.949 1.00 97.56 81 TRP A C 1
ATOM 627 O O . TRP A 1 81 ? 7.171 1.462 0.227 1.00 97.56 81 TRP A O 1
ATOM 637 N N . LEU A 1 82 ? 6.583 2.132 -1.839 1.00 97.50 82 LEU A N 1
ATOM 638 C CA . LEU A 1 82 ? 5.169 2.375 -1.546 1.00 97.50 82 LEU A CA 1
ATOM 639 C C . LEU A 1 82 ? 4.455 1.095 -1.115 1.00 97.50 82 LEU A C 1
ATOM 641 O O . LEU A 1 82 ? 3.778 1.087 -0.089 1.00 97.50 82 LEU A O 1
ATOM 645 N N . LEU A 1 83 ? 4.672 -0.016 -1.824 1.00 98.25 83 LEU A N 1
ATOM 646 C CA . LEU A 1 83 ? 4.125 -1.313 -1.433 1.00 98.25 83 LEU A CA 1
ATOM 647 C C . LEU A 1 83 ? 4.564 -1.699 -0.015 1.00 98.25 83 LEU A C 1
ATOM 649 O O . LEU A 1 83 ? 3.732 -2.056 0.821 1.00 98.25 83 LEU A O 1
ATOM 653 N N . LYS A 1 84 ? 5.864 -1.584 0.281 1.00 97.50 84 LYS A N 1
ATOM 654 C CA . LYS A 1 84 ? 6.388 -1.822 1.631 1.00 97.50 84 LYS A CA 1
ATOM 655 C C . LYS A 1 84 ? 5.714 -0.907 2.653 1.00 97.50 84 LYS A C 1
ATOM 657 O O . LYS A 1 84 ? 5.333 -1.376 3.722 1.00 97.50 84 LYS A O 1
ATOM 662 N N . HIS A 1 85 ? 5.553 0.374 2.330 1.00 97.56 85 HIS A N 1
ATOM 663 C CA . HIS A 1 85 ? 4.914 1.344 3.208 1.00 97.56 85 HIS A CA 1
ATOM 664 C C . HIS A 1 85 ? 3.470 0.950 3.544 1.00 97.56 85 HIS A C 1
ATOM 666 O O . HIS A 1 85 ? 3.122 0.894 4.724 1.00 97.56 85 HIS A O 1
ATOM 672 N N . TYR A 1 86 ? 2.653 0.611 2.543 1.00 97.81 86 TYR A N 1
ATOM 673 C CA . TYR A 1 86 ? 1.272 0.183 2.767 1.00 97.81 86 TYR A CA 1
ATOM 674 C C . TYR A 1 86 ? 1.193 -1.074 3.635 1.00 97.81 86 TYR A C 1
ATOM 676 O O . TYR A 1 86 ? 0.385 -1.131 4.565 1.00 97.81 86 TYR A O 1
ATOM 684 N N . LEU A 1 87 ? 2.055 -2.063 3.392 1.00 97.81 87 LEU A N 1
ATOM 685 C CA . LEU A 1 87 ? 2.079 -3.304 4.169 1.00 97.81 87 LEU A CA 1
ATOM 686 C C . LEU A 1 87 ? 2.536 -3.078 5.616 1.00 97.81 87 LEU A C 1
ATOM 688 O O . LEU A 1 87 ? 1.884 -3.553 6.548 1.00 97.81 87 LEU A O 1
ATOM 692 N N . ASP A 1 88 ? 3.614 -2.320 5.820 1.00 97.44 88 ASP A N 1
ATOM 693 C CA . ASP A 1 88 ? 4.133 -2.005 7.154 1.00 97.44 88 ASP A CA 1
ATOM 694 C C . ASP A 1 88 ? 3.131 -1.182 7.962 1.00 97.44 88 ASP A C 1
ATOM 696 O O . ASP A 1 88 ? 2.903 -1.457 9.145 1.00 97.44 88 ASP A O 1
ATOM 700 N N . TYR A 1 89 ? 2.514 -0.182 7.330 1.00 96.69 89 TYR A N 1
ATOM 701 C CA . TYR A 1 89 ? 1.511 0.643 7.982 1.00 96.69 89 TYR A CA 1
ATOM 702 C C . TYR A 1 89 ? 0.263 -0.172 8.319 1.00 96.69 89 TYR A C 1
ATOM 704 O O . TYR A 1 89 ? -0.204 -0.112 9.452 1.00 96.69 89 TYR A O 1
ATOM 712 N N . THR A 1 90 ? -0.226 -1.011 7.399 1.00 96.81 90 THR A N 1
ATOM 713 C CA . THR A 1 90 ? -1.355 -1.917 7.672 1.00 96.81 90 THR A CA 1
ATOM 714 C C . THR A 1 90 ? -1.048 -2.845 8.841 1.00 96.81 90 THR A C 1
ATOM 716 O O . THR A 1 90 ? -1.873 -2.999 9.739 1.00 96.81 90 THR A O 1
ATOM 719 N N . LYS A 1 91 ? 0.153 -3.435 8.878 1.00 96.31 91 LYS A N 1
ATOM 720 C CA . LYS A 1 91 ? 0.580 -4.295 9.986 1.00 96.31 91 LYS A CA 1
ATOM 721 C C . LYS A 1 91 ? 0.555 -3.538 11.311 1.00 96.31 91 LYS A C 1
ATOM 723 O O . LYS A 1 91 ? -0.051 -4.006 12.271 1.00 96.31 91 LYS A O 1
ATOM 728 N N . ARG A 1 92 ? 1.163 -2.351 11.360 1.00 95.94 92 ARG A N 1
ATOM 729 C CA . ARG A 1 92 ? 1.152 -1.494 12.555 1.00 95.94 92 ARG A CA 1
ATOM 730 C C . ARG A 1 92 ? -0.264 -1.109 12.966 1.00 95.94 92 ARG A C 1
ATOM 732 O O . ARG A 1 92 ? -0.581 -1.171 14.148 1.00 95.94 92 ARG A O 1
ATOM 739 N N . PHE A 1 93 ? -1.116 -0.770 12.006 1.00 94.31 93 PHE A N 1
ATOM 740 C CA . PHE A 1 93 ? -2.511 -0.414 12.233 1.00 94.31 93 PHE A CA 1
ATOM 741 C C . PHE A 1 93 ? -3.294 -1.564 12.860 1.00 94.31 93 PHE A C 1
ATOM 743 O O . PHE A 1 93 ? -3.970 -1.371 13.868 1.00 94.31 93 PHE A O 1
ATOM 750 N N . VAL A 1 94 ? -3.141 -2.778 12.329 1.00 93.56 94 VAL A N 1
ATOM 751 C CA . VAL A 1 94 ? -3.821 -3.966 12.856 1.00 93.56 94 VAL A CA 1
ATOM 752 C C . VAL A 1 94 ? -3.277 -4.390 14.223 1.00 93.56 94 VAL A C 1
ATOM 754 O O . VAL A 1 94 ? -4.040 -4.859 15.062 1.00 93.56 94 VAL A O 1
ATOM 757 N N . GLU A 1 95 ? -1.989 -4.172 14.488 1.00 94.19 95 GLU A N 1
ATOM 758 C CA . GLU A 1 95 ? -1.371 -4.405 15.801 1.00 94.19 95 GLU A CA 1
ATOM 759 C C . GLU A 1 95 ? -1.685 -3.309 16.840 1.00 94.19 95 GLU A C 1
ATOM 761 O O . GLU A 1 95 ? -1.278 -3.438 17.995 1.00 94.19 95 GLU A O 1
ATOM 766 N N . GLY A 1 96 ? -2.368 -2.222 16.457 1.00 87.56 96 GLY A N 1
ATOM 767 C CA . GLY A 1 96 ? -2.628 -1.076 17.338 1.00 87.56 96 GLY A CA 1
ATOM 768 C C . GLY A 1 96 ? -1.391 -0.213 17.634 1.00 87.56 96 GLY A C 1
ATOM 769 O O . GLY A 1 96 ? -1.350 0.471 18.651 1.00 87.56 96 GLY A O 1
ATOM 770 N N . LYS A 1 97 ? -0.377 -0.258 16.760 1.00 81.81 97 LYS A N 1
ATOM 771 C CA . LYS A 1 97 ? 0.904 0.478 16.832 1.00 81.81 97 LYS A CA 1
ATOM 772 C C . LYS A 1 97 ? 1.079 1.486 15.682 1.00 81.81 97 LYS A C 1
ATOM 774 O O . LYS A 1 97 ? 2.215 1.840 15.341 1.00 81.81 97 LYS A O 1
ATOM 779 N N . ALA A 1 98 ? -0.013 1.836 14.998 1.00 64.94 98 ALA A N 1
ATOM 780 C CA . ALA A 1 98 ? -0.000 2.825 13.917 1.00 64.94 98 ALA A CA 1
ATOM 781 C C . ALA A 1 98 ? 0.370 4.202 14.459 1.00 64.94 98 ALA A C 1
ATOM 783 O O . ALA A 1 98 ? -0.296 4.658 15.411 1.00 64.94 98 ALA A O 1
#

Sequence (98 aa):
MSEKLRLVTRDTPPEESAVLSSEEKLRLFRKVAGSLLQDAQGTWADIWQELMGTVTNGVVILPDASQGPKCGWAEFLEKLWLLKHYLDYTKRFVEGKA